Protein AF-R4FQY6-F1 (afdb_monomer)

Organism: Rhodnius prolix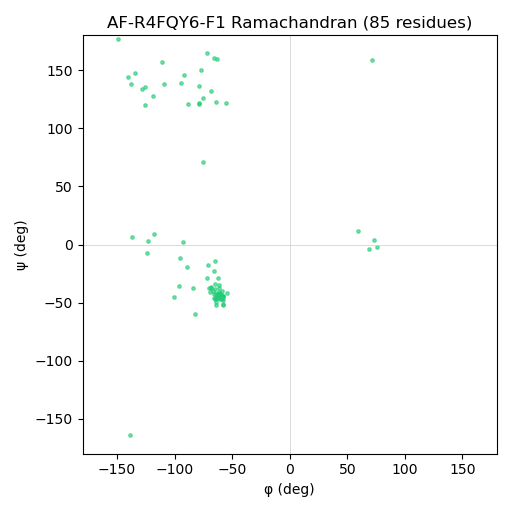us (NCBI:txid13249)

Nearest PDB structures (foldseek):
  9bh5-assembly1_Cp  TM=9.919E-01  e=3.032E-11  Caenorhabditis elegans
  9cai-assembly1_Cp  TM=9.900E-01  e=3.711E-11  Caenorhabditis elegans
  7qiw-assembly1_q  TM=9.969E-01  e=1.021E-10  Solanum lycopersicum
  7of1-assembly1_p  TM=9.916E-01  e=6.743E-10  Saccharomyces cerevisiae S288C
  6zu5-assembly1_LPP  TM=9.724E-01  e=7.142E-09  Paranosema locustae

Solvent-accessible surface area (backbone atoms only — not comparable to full-atom values): 5032 Å² total; per-residue (Å²): 127,86,70,79,50,71,67,57,48,54,56,48,50,54,46,55,51,47,38,70,42,67,37,71,27,92,87,75,73,43,73,38,25,34,63,77,52,82,25,35,32,35,23,75,79,80,68,51,70,46,84,38,33,70,40,38,74,74,45,69,68,60,52,54,50,54,55,52,54,52,52,53,51,54,53,51,54,53,52,52,52,49,57,67,79,77,108

InterPro domains:
  IPR002674 Large ribosomal subunit protein eL43 [PF01780] (1-74)
  IPR011331 Large ribosomal subunit protein eL37/eL43 [G3DSA:2.20.25.30] (1-85)
  IPR011332 Zinc-binding ribosomal protein [SSF57829] (1-67)
  IPR050522 Eukaryotic ribosomal protein eL43 [PTHR48129] (1-81)

pLDDT: mean 94.36, std 5.79, range [55.78, 97.62]

Structure (mmCIF, N/CA/C/O backbone):
data_AF-R4FQY6-F1
#
_entry.id   AF-R4FQY6-F1
#
loop_
_atom_site.group_PDB
_atom_site.id
_atom_site.type_symbol
_atom_site.label_atom_id
_atom_site.label_alt_id
_atom_site.label_comp_id
_atom_site.label_asym_id
_atom_site.label_entity_id
_atom_site.label_seq_id
_atom_site.pdbx_PDB_ins_code
_atom_site.Cartn_x
_atom_site.Cartn_y
_atom_site.Cartn_z
_atom_site.occupancy
_atom_site.B_iso_or_equiv
_atom_site.auth_seq_id
_atom_site.auth_comp_id
_atom_site.auth_asym_id
_atom_site.auth_atom_id
_atom_site.pdbx_PDB_model_num
ATOM 1 N N . GLY A 1 1 ? 14.466 -2.972 -22.917 1.00 85.62 1 GLY A N 1
ATOM 2 C CA . GLY A 1 1 ? 15.074 -2.702 -24.239 1.00 85.62 1 GLY A CA 1
ATOM 3 C C . GLY A 1 1 ? 14.822 -1.266 -24.675 1.00 85.62 1 GLY A C 1
ATOM 4 O O . GLY A 1 1 ? 14.254 -0.499 -23.905 1.00 85.62 1 GLY A O 1
ATOM 5 N N . THR A 1 2 ? 15.233 -0.892 -25.887 1.00 92.31 2 THR A N 1
ATOM 6 C CA . THR A 1 2 ? 15.216 0.496 -26.410 1.00 92.31 2 THR A CA 1
ATOM 7 C C . THR A 1 2 ? 13.824 1.058 -26.729 1.00 92.31 2 THR A C 1
ATOM 9 O O . THR A 1 2 ? 13.658 2.277 -26.794 1.00 92.31 2 THR A O 1
ATOM 12 N N . ARG A 1 3 ? 12.812 0.195 -26.869 1.00 94.50 3 ARG A N 1
ATOM 13 C CA . ARG A 1 3 ? 11.425 0.564 -27.202 1.00 94.50 3 ARG A CA 1
ATOM 14 C C . ARG A 1 3 ? 10.754 1.445 -26.129 1.00 94.50 3 ARG A C 1
ATOM 16 O O . ARG A 1 3 ? 11.180 1.465 -24.971 1.00 94.50 3 ARG A O 1
ATOM 23 N N . TYR A 1 4 ? 9.690 2.149 -26.530 1.00 93.81 4 TYR A N 1
ATOM 24 C CA . TYR A 1 4 ? 8.761 2.924 -25.681 1.00 93.81 4 TYR A CA 1
ATOM 25 C C . TYR A 1 4 ? 9.277 4.253 -25.087 1.00 93.81 4 TYR A C 1
ATOM 27 O O . TYR A 1 4 ? 8.552 4.908 -24.349 1.00 93.81 4 TYR A O 1
ATOM 35 N N . GLY A 1 5 ? 10.493 4.700 -25.421 1.00 96.56 5 GLY A N 1
ATOM 36 C CA . GLY A 1 5 ? 11.015 6.008 -24.988 1.00 96.56 5 GLY A CA 1
ATOM 37 C C . GLY A 1 5 ? 11.381 6.106 -23.495 1.00 96.56 5 GLY A C 1
ATOM 38 O O . GLY A 1 5 ? 10.945 5.325 -22.652 1.00 96.56 5 GLY A O 1
ATOM 39 N N . ALA A 1 6 ? 12.242 7.063 -23.138 1.00 95.50 6 ALA A N 1
ATOM 40 C CA . ALA A 1 6 ? 12.793 7.143 -21.780 1.00 95.50 6 ALA A CA 1
ATOM 41 C C . ALA A 1 6 ? 11.762 7.566 -20.717 1.00 95.50 6 ALA A C 1
ATOM 43 O O . ALA A 1 6 ? 11.801 7.047 -19.602 1.00 95.50 6 ALA A O 1
ATOM 44 N N . SER A 1 7 ? 10.843 8.479 -21.050 1.00 96.12 7 SER A N 1
ATOM 45 C CA . SER A 1 7 ? 9.848 9.007 -20.103 1.00 96.12 7 SER A CA 1
ATOM 46 C C . SER A 1 7 ? 8.886 7.919 -19.610 1.00 96.12 7 SER A C 1
ATOM 48 O O . SER A 1 7 ? 8.794 7.669 -18.406 1.00 96.12 7 SER A O 1
ATOM 50 N N . LEU A 1 8 ? 8.266 7.177 -20.538 1.00 96.56 8 LEU A N 1
ATOM 51 C CA . LEU A 1 8 ? 7.359 6.075 -20.202 1.00 96.56 8 LEU A CA 1
ATOM 52 C C . LEU A 1 8 ? 8.078 4.987 -19.397 1.00 96.56 8 LEU A C 1
ATOM 54 O O . LEU A 1 8 ? 7.568 4.533 -18.375 1.00 96.56 8 LEU A O 1
ATOM 58 N N . ARG A 1 9 ? 9.314 4.632 -19.781 1.00 96.38 9 ARG A N 1
ATOM 59 C CA . ARG A 1 9 ? 10.117 3.658 -19.025 1.00 96.38 9 ARG A CA 1
ATOM 60 C C . ARG A 1 9 ? 10.420 4.113 -17.597 1.00 96.38 9 ARG A C 1
ATOM 62 O O . ARG A 1 9 ? 10.404 3.281 -16.696 1.00 96.38 9 ARG A O 1
ATOM 69 N N . LYS A 1 10 ? 10.681 5.404 -17.359 1.00 96.56 10 LYS A N 1
ATOM 70 C CA . LYS A 1 10 ? 10.901 5.936 -16.000 1.00 96.56 10 LYS A CA 1
ATOM 71 C C . LYS A 1 10 ? 9.641 5.807 -15.136 1.00 96.56 10 LYS A C 1
ATOM 73 O O . LYS A 1 10 ? 9.749 5.397 -13.981 1.00 96.56 10 LYS A O 1
ATOM 78 N N . MET A 1 11 ? 8.463 6.102 -15.692 1.00 96.69 11 MET A N 1
ATOM 79 C CA . MET A 1 11 ? 7.183 5.951 -14.987 1.00 96.69 11 MET A CA 1
ATOM 80 C C . MET A 1 11 ? 6.897 4.481 -14.648 1.00 96.69 11 MET A C 1
ATOM 82 O O . MET A 1 11 ? 6.619 4.159 -13.493 1.00 96.69 11 MET A O 1
ATOM 86 N N . VAL A 1 12 ? 7.022 3.585 -15.632 1.00 96.44 12 VAL A N 1
ATOM 87 C CA . VAL A 1 12 ? 6.798 2.142 -15.450 1.00 96.44 12 VAL A CA 1
ATOM 88 C C . VAL A 1 12 ? 7.774 1.566 -14.432 1.00 96.44 12 VAL A C 1
ATOM 90 O O . VAL A 1 12 ? 7.340 0.910 -13.492 1.00 96.44 12 VAL A O 1
ATOM 93 N N . LYS A 1 13 ? 9.066 1.907 -14.524 1.00 96.81 13 LYS A N 1
ATOM 94 C CA . LYS A 1 13 ? 10.082 1.466 -13.560 1.00 96.81 13 LYS A CA 1
ATOM 95 C C . LYS A 1 13 ? 9.700 1.821 -12.121 1.00 96.81 13 LYS A C 1
ATOM 97 O O . LYS A 1 13 ? 9.864 0.994 -11.229 1.00 96.81 13 LYS A O 1
ATOM 102 N N . LYS A 1 14 ? 9.171 3.027 -11.878 1.00 96.00 14 LYS A N 1
ATOM 103 C CA . LYS A 1 14 ? 8.711 3.431 -10.538 1.00 96.00 14 LYS A CA 1
ATOM 104 C C . LYS A 1 14 ? 7.593 2.513 -10.030 1.00 96.00 14 LYS A C 1
ATOM 106 O O . LYS A 1 14 ? 7.678 2.051 -8.897 1.00 96.00 14 LYS A O 1
ATOM 111 N N . MET A 1 15 ? 6.592 2.223 -10.863 1.00 96.44 15 MET A N 1
ATOM 112 C CA . MET A 1 15 ? 5.476 1.334 -10.505 1.00 96.44 15 MET A CA 1
ATOM 113 C C . MET A 1 15 ? 5.917 -0.129 -10.342 1.00 96.44 15 MET A C 1
ATOM 115 O O . MET A 1 15 ? 5.451 -0.818 -9.436 1.00 96.44 15 MET A O 1
ATOM 119 N N . GLU A 1 16 ? 6.846 -0.598 -11.178 1.00 96.44 16 GLU A N 1
ATOM 120 C CA . GLU A 1 16 ? 7.394 -1.955 -11.130 1.00 96.44 16 GLU A CA 1
ATOM 121 C C . GLU A 1 16 ? 8.224 -2.210 -9.873 1.00 96.44 16 GLU A C 1
ATOM 123 O O . GLU A 1 16 ? 8.126 -3.280 -9.271 1.00 96.44 16 GLU A O 1
ATOM 128 N N . ILE A 1 17 ? 9.019 -1.225 -9.451 1.00 96.75 17 ILE A N 1
ATOM 129 C CA . ILE A 1 17 ? 9.787 -1.312 -8.208 1.00 96.75 17 ILE A CA 1
ATOM 130 C C . ILE A 1 17 ? 8.835 -1.380 -7.014 1.00 96.75 17 ILE A C 1
ATOM 132 O O . ILE A 1 17 ? 9.002 -2.243 -6.154 1.00 96.75 17 ILE A O 1
ATOM 136 N N . THR A 1 18 ? 7.818 -0.513 -6.956 1.00 96.50 18 THR A N 1
ATOM 137 C CA . THR A 1 18 ? 6.902 -0.498 -5.807 1.00 96.50 18 THR A CA 1
ATOM 138 C C . THR A 1 18 ? 6.025 -1.742 -5.741 1.00 96.50 18 THR A C 1
ATOM 140 O O . THR A 1 18 ? 5.789 -2.253 -4.655 1.00 96.50 18 THR A O 1
ATOM 143 N N . GLN A 1 19 ? 5.570 -2.290 -6.871 1.00 96.62 19 GLN A N 1
ATOM 144 C CA . GLN A 1 19 ? 4.715 -3.481 -6.826 1.00 96.62 19 GLN A CA 1
ATOM 145 C C . GLN A 1 19 ? 5.467 -4.759 -6.424 1.00 96.62 19 GLN A C 1
ATOM 147 O O . GLN A 1 19 ? 4.854 -5.687 -5.896 1.00 96.62 19 GLN A O 1
ATOM 152 N N . HIS A 1 20 ? 6.771 -4.835 -6.721 1.00 96.12 20 HIS A N 1
ATOM 153 C CA . HIS A 1 20 ? 7.599 -6.018 -6.471 1.00 96.12 20 HIS A CA 1
ATOM 154 C C . HIS A 1 20 ? 8.369 -5.955 -5.149 1.00 96.12 20 HIS A C 1
ATOM 156 O O . HIS A 1 20 ? 8.916 -6.977 -4.719 1.00 96.12 20 HIS A O 1
ATOM 162 N N . SER A 1 21 ? 8.413 -4.790 -4.502 1.00 95.62 21 SER A N 1
ATOM 163 C CA . SER A 1 21 ? 9.015 -4.636 -3.183 1.00 95.62 21 SER A CA 1
ATOM 164 C C . SER A 1 21 ? 8.235 -5.416 -2.116 1.00 95.62 21 SER A C 1
ATOM 166 O O . SER A 1 21 ? 7.078 -5.814 -2.290 1.00 95.62 21 SER A O 1
ATOM 168 N N . LYS A 1 22 ? 8.905 -5.681 -0.993 1.00 95.69 22 LYS A N 1
ATOM 169 C CA . LYS A 1 22 ? 8.268 -6.225 0.208 1.00 95.69 22 LYS A CA 1
ATOM 170 C C . LYS A 1 22 ? 7.900 -5.064 1.122 1.00 95.69 22 LYS A C 1
ATOM 172 O O . LYS A 1 22 ? 8.703 -4.154 1.295 1.00 95.69 22 LYS A O 1
ATOM 177 N N . TYR A 1 23 ? 6.717 -5.137 1.720 1.00 96.38 23 TYR A N 1
ATOM 178 C CA . TYR A 1 23 ? 6.253 -4.160 2.704 1.00 96.38 23 TYR A CA 1
ATOM 179 C C . TYR A 1 23 ? 6.165 -4.766 4.106 1.00 96.38 23 TYR A C 1
ATOM 181 O O . TYR A 1 23 ? 5.986 -5.984 4.270 1.00 96.38 23 TYR A O 1
ATOM 189 N N . THR A 1 24 ? 6.226 -3.884 5.103 1.00 96.62 24 THR A N 1
ATOM 190 C CA . THR A 1 24 ? 5.976 -4.191 6.511 1.00 96.62 24 THR A CA 1
ATOM 191 C C . THR A 1 24 ? 4.523 -4.629 6.697 1.00 96.62 24 THR A C 1
ATOM 193 O O . THR A 1 24 ? 3.567 -3.930 6.352 1.00 96.62 24 THR A O 1
ATOM 196 N N . CYS A 1 25 ? 4.324 -5.826 7.243 1.00 96.19 25 CYS A N 1
ATOM 197 C CA . CYS A 1 25 ? 2.993 -6.316 7.574 1.00 96.19 25 CYS A CA 1
ATOM 198 C C . CYS A 1 25 ? 2.506 -5.682 8.883 1.00 96.19 25 CYS A C 1
ATOM 200 O O . CYS A 1 25 ? 3.090 -5.922 9.936 1.00 96.19 25 CYS A O 1
ATOM 202 N N . THR A 1 26 ? 1.379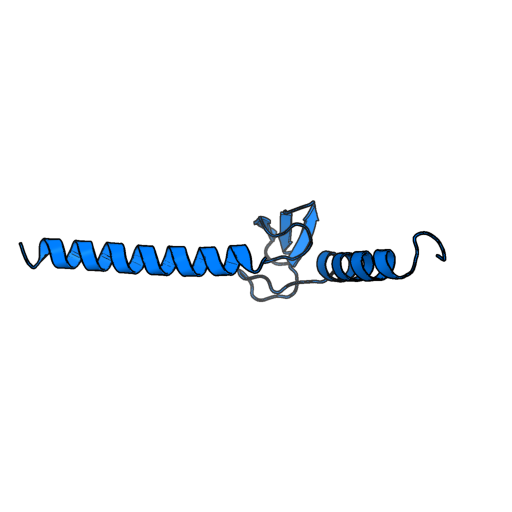 -4.971 8.849 1.00 93.81 26 THR A N 1
ATOM 203 C CA . THR A 1 26 ? 0.775 -4.329 10.035 1.00 93.81 26 THR A CA 1
ATOM 204 C C . THR A 1 26 ? 0.287 -5.314 11.100 1.00 93.81 26 THR A C 1
ATOM 206 O O . THR A 1 26 ? 0.013 -4.907 12.219 1.00 93.81 26 THR A O 1
ATOM 209 N N . PHE A 1 27 ? 0.166 -6.603 10.771 1.00 95.12 27 PHE A N 1
ATOM 210 C CA . PHE A 1 27 ? -0.341 -7.625 11.692 1.00 95.12 27 PHE A CA 1
ATOM 211 C C . PHE A 1 27 ? 0.765 -8.379 12.420 1.00 95.12 27 PHE A C 1
ATOM 213 O O . PHE A 1 27 ? 0.580 -8.777 13.560 1.00 95.12 27 PHE A O 1
ATOM 220 N N . CYS A 1 28 ? 1.895 -8.633 11.754 1.00 95.94 28 CYS A N 1
ATOM 221 C CA . CYS A 1 28 ? 2.981 -9.434 12.326 1.00 95.94 28 CYS A CA 1
ATOM 222 C C . CYS A 1 28 ? 4.329 -8.707 12.371 1.00 95.94 28 CYS A C 1
ATOM 224 O O . CYS A 1 28 ? 5.330 -9.341 12.687 1.00 95.94 28 CYS A O 1
ATOM 226 N N . GLY A 1 29 ? 4.386 -7.435 11.962 1.00 95.44 29 GLY A N 1
ATOM 227 C CA . GLY A 1 29 ? 5.580 -6.582 11.993 1.00 95.44 29 GLY A CA 1
ATOM 228 C C . GLY A 1 29 ? 6.702 -6.953 11.015 1.00 95.44 29 GLY A C 1
ATOM 229 O O . GLY A 1 29 ? 7.698 -6.250 10.938 1.00 95.44 29 GLY A O 1
ATOM 230 N N . LYS A 1 30 ? 6.570 -8.051 10.260 1.00 96.19 30 LYS A N 1
ATOM 231 C CA . LYS A 1 30 ? 7.623 -8.576 9.369 1.00 96.19 30 LYS A CA 1
ATOM 232 C C . LYS A 1 30 ? 7.493 -8.030 7.944 1.00 96.19 30 LYS A C 1
ATOM 234 O O . LYS A 1 30 ? 6.377 -7.946 7.423 1.00 96.19 30 LYS A O 1
ATOM 239 N N . ASP A 1 31 ? 8.630 -7.824 7.278 1.00 96.00 31 ASP A N 1
ATOM 240 C CA . ASP A 1 31 ? 8.733 -7.466 5.852 1.00 96.00 31 ASP A CA 1
ATOM 241 C C . ASP A 1 31 ? 8.466 -8.658 4.935 1.00 96.00 31 ASP A C 1
ATOM 243 O O . ASP A 1 31 ? 9.350 -9.256 4.314 1.00 96.00 31 ASP A O 1
ATOM 247 N N . ALA A 1 32 ? 7.204 -9.062 4.896 1.00 96.31 32 ALA A N 1
ATOM 248 C CA . ALA A 1 32 ? 6.759 -10.232 4.154 1.00 96.31 32 ALA A CA 1
ATOM 249 C C . ALA A 1 32 ? 5.462 -10.001 3.376 1.00 96.31 32 ALA A C 1
ATOM 251 O O . ALA A 1 32 ? 4.923 -10.963 2.820 1.00 96.31 32 ALA A O 1
ATOM 252 N N . MET A 1 33 ? 4.963 -8.763 3.341 1.00 97.25 33 MET A N 1
ATOM 253 C CA . MET A 1 33 ? 3.779 -8.396 2.577 1.00 97.25 33 MET A CA 1
ATOM 254 C C . MET A 1 33 ? 4.157 -8.232 1.105 1.00 97.25 33 MET A C 1
ATOM 256 O O . MET A 1 33 ? 5.040 -7.437 0.777 1.00 97.25 33 MET A O 1
ATOM 260 N N . LYS A 1 34 ? 3.518 -9.007 0.224 1.00 97.06 34 LYS A N 1
ATOM 261 C CA . LYS A 1 34 ? 3.777 -9.001 -1.221 1.00 97.06 34 LYS A CA 1
ATOM 262 C C . LYS A 1 34 ? 2.461 -8.979 -1.995 1.00 97.06 34 LYS A C 1
ATOM 264 O O . LYS A 1 34 ? 1.466 -9.547 -1.547 1.00 97.06 34 LYS A O 1
ATOM 269 N N . ARG A 1 35 ? 2.454 -8.329 -3.155 1.00 97.50 35 ARG A N 1
ATOM 270 C CA . ARG A 1 35 ? 1.298 -8.272 -4.053 1.00 97.50 35 ARG A CA 1
ATOM 271 C C . ARG A 1 35 ? 1.022 -9.645 -4.668 1.00 97.50 35 ARG A C 1
ATOM 273 O O . ARG A 1 35 ? 1.948 -10.278 -5.173 1.00 97.50 35 ARG A O 1
ATOM 280 N N . THR A 1 36 ? -0.234 -10.086 -4.640 1.00 96.56 36 THR A N 1
ATOM 281 C CA . THR A 1 36 ? -0.685 -11.314 -5.323 1.00 96.56 36 THR A CA 1
ATOM 282 C C . THR A 1 36 ? -1.380 -10.989 -6.637 1.00 96.56 36 THR A C 1
ATOM 284 O O . THR A 1 36 ? -1.079 -11.585 -7.662 1.00 96.56 36 THR A O 1
ATOM 287 N N . CYS A 1 37 ? -2.264 -9.997 -6.620 1.00 96.06 37 CYS A N 1
ATOM 288 C CA . CYS A 1 37 ? -2.936 -9.452 -7.794 1.00 96.06 37 CYS A CA 1
ATOM 289 C C . CYS A 1 37 ? -3.220 -7.960 -7.570 1.00 96.06 37 CYS A C 1
ATOM 291 O O . CYS A 1 37 ? -2.865 -7.396 -6.532 1.00 96.06 37 CYS A O 1
ATOM 293 N N . VAL A 1 38 ? -3.784 -7.278 -8.569 1.00 96.75 38 VAL A N 1
ATOM 294 C CA . VAL A 1 38 ? -4.074 -5.839 -8.481 1.00 96.75 38 VAL A CA 1
ATOM 295 C C . VAL A 1 38 ? -4.946 -5.568 -7.250 1.00 96.75 38 VAL A C 1
ATOM 297 O O . VAL A 1 38 ? -6.023 -6.134 -7.115 1.00 96.75 38 VAL A O 1
ATOM 300 N N . GLY A 1 39 ? -4.464 -4.716 -6.342 1.00 96.19 39 GLY A N 1
ATOM 301 C CA . GLY A 1 39 ? -5.203 -4.334 -5.137 1.00 96.19 39 GLY A CA 1
ATOM 302 C C . GLY A 1 39 ? -5.233 -5.384 -4.022 1.00 96.19 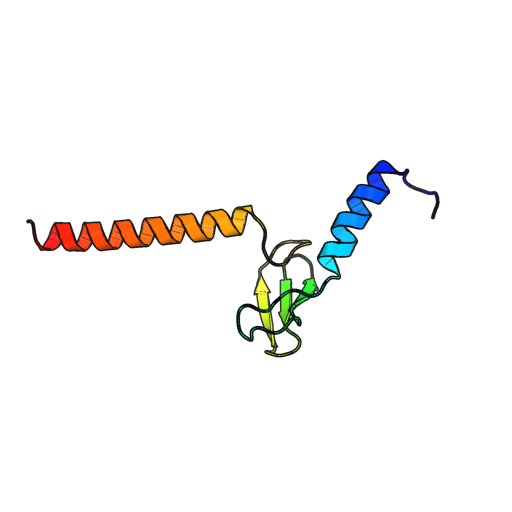39 GLY A C 1
ATOM 303 O O . GLY A 1 39 ? -5.751 -5.087 -2.952 1.00 96.19 39 GLY A O 1
ATOM 304 N N . ILE A 1 40 ? -4.647 -6.572 -4.205 1.00 97.19 40 ILE A N 1
ATOM 305 C CA . ILE A 1 40 ? -4.628 -7.631 -3.187 1.00 97.19 40 ILE A CA 1
ATOM 306 C C . ILE A 1 40 ? -3.188 -7.947 -2.789 1.00 97.19 40 ILE A C 1
ATOM 308 O O . ILE A 1 40 ? -2.315 -8.224 -3.618 1.00 97.19 40 ILE A O 1
ATOM 312 N N . TRP A 1 41 ? -2.952 -7.921 -1.481 1.00 97.62 41 TRP A N 1
ATOM 313 C CA . TRP A 1 41 ? -1.646 -8.111 -0.869 1.00 97.62 41 TRP A CA 1
ATOM 314 C C . TRP A 1 41 ? -1.716 -9.229 0.162 1.00 97.62 41 TRP A C 1
ATOM 316 O O . TRP A 1 41 ? -2.643 -9.276 0.965 1.00 97.62 41 TRP A O 1
ATOM 326 N N . SER A 1 42 ? -0.732 -10.124 0.159 1.00 97.50 42 SER A N 1
ATOM 327 C CA . SER A 1 42 ? -0.684 -11.280 1.050 1.00 97.50 42 SER A CA 1
ATOM 328 C C . SER A 1 42 ? 0.648 -11.350 1.785 1.00 97.50 42 SER A C 1
ATOM 330 O O . SER A 1 42 ? 1.722 -11.197 1.194 1.00 97.50 42 SER A O 1
ATOM 332 N N . CYS A 1 43 ? 0.586 -11.588 3.094 1.00 97.31 43 CYS A N 1
ATOM 333 C CA . CYS A 1 43 ? 1.775 -11.759 3.912 1.00 97.31 43 CYS A CA 1
ATOM 334 C C . CYS A 1 43 ? 2.204 -13.225 3.928 1.00 97.31 43 CYS A C 1
ATOM 336 O O . CYS A 1 43 ? 1.491 -14.094 4.432 1.00 97.31 43 CYS A O 1
ATOM 338 N N . LYS A 1 44 ? 3.432 -13.513 3.480 1.00 96.00 44 LYS A N 1
ATOM 339 C CA . LYS A 1 44 ? 3.950 -14.894 3.472 1.00 96.00 44 LYS A CA 1
ATOM 340 C C . LYS A 1 44 ? 4.061 -15.499 4.879 1.00 96.00 44 LYS A C 1
ATOM 342 O O . LYS A 1 44 ? 3.963 -16.720 5.010 1.00 96.00 44 LYS A O 1
ATOM 347 N N . ARG A 1 45 ? 4.280 -14.660 5.903 1.00 95.88 45 ARG A N 1
ATOM 348 C CA . ARG A 1 45 ? 4.515 -15.066 7.300 1.00 95.88 45 ARG A CA 1
ATOM 349 C C . ARG A 1 45 ? 3.220 -15.344 8.060 1.00 95.88 45 ARG A C 1
ATOM 351 O O . ARG A 1 45 ? 3.047 -16.461 8.518 1.00 95.88 45 ARG A O 1
ATOM 358 N N . CYS A 1 46 ? 2.330 -14.358 8.181 1.00 96.38 46 CYS A N 1
ATOM 359 C CA . CYS A 1 46 ? 1.080 -14.50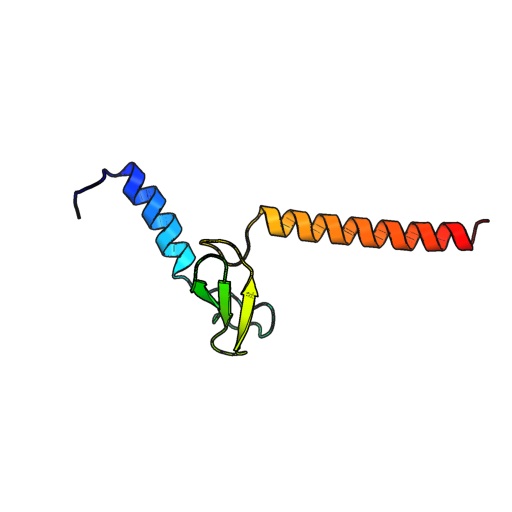6 8.939 1.00 96.38 46 CYS A CA 1
ATOM 360 C C . CYS A 1 46 ? -0.121 -14.943 8.090 1.00 96.38 46 CYS A C 1
ATOM 362 O O . CYS A 1 46 ? -1.224 -15.027 8.615 1.00 96.38 46 CYS A O 1
ATOM 364 N N . LYS A 1 47 ? 0.078 -15.181 6.784 1.00 95.81 47 LYS A N 1
ATOM 365 C CA . LYS A 1 47 ? -0.941 -15.652 5.826 1.00 95.81 47 LYS A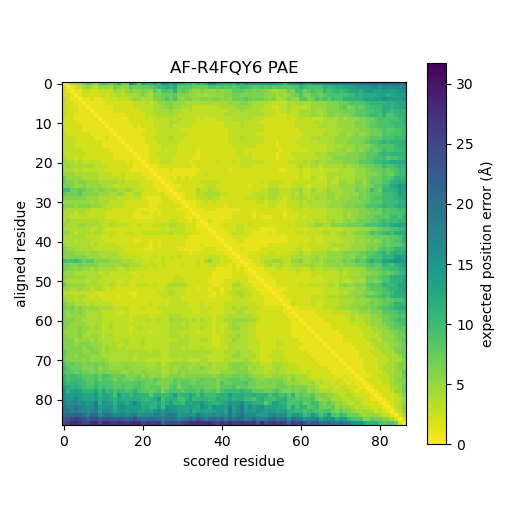 CA 1
ATOM 366 C C . LYS A 1 47 ? -2.161 -14.747 5.669 1.00 95.81 47 LYS A C 1
ATOM 368 O O . LYS A 1 47 ? -3.133 -15.136 5.035 1.00 95.81 47 LYS A O 1
ATOM 373 N N . ARG A 1 48 ? -2.106 -13.525 6.197 1.00 96.00 48 ARG A N 1
ATOM 374 C CA . ARG A 1 48 ? -3.198 -12.570 6.061 1.00 96.00 48 ARG A CA 1
ATOM 375 C C . ARG A 1 48 ? -3.173 -11.911 4.690 1.00 96.00 48 ARG A C 1
ATOM 377 O O . ARG A 1 48 ? -2.117 -11.472 4.229 1.00 96.00 48 ARG A O 1
ATOM 384 N N . THR A 1 49 ? -4.354 -11.806 4.097 1.00 96.75 49 THR A N 1
ATOM 385 C CA . THR A 1 49 ? -4.598 -11.111 2.836 1.00 96.75 49 THR A CA 1
ATOM 386 C C . THR A 1 49 ? -5.373 -9.828 3.103 1.00 96.75 49 THR A C 1
ATOM 388 O O . THR A 1 49 ? -6.270 -9.807 3.944 1.00 96.75 49 THR A O 1
ATOM 391 N N . VAL A 1 50 ? -4.990 -8.742 2.436 1.00 95.88 50 VAL A N 1
ATOM 392 C CA . VAL A 1 50 ? -5.536 -7.400 2.653 1.00 95.88 50 VAL A CA 1
ATOM 393 C C . VAL A 1 50 ? -5.713 -6.683 1.322 1.00 95.88 50 VAL A C 1
ATOM 395 O O . VAL A 1 50 ? -4.882 -6.819 0.420 1.00 95.88 50 VAL A O 1
ATOM 398 N N . ALA A 1 51 ? -6.782 -5.893 1.228 1.00 96.38 51 ALA A N 1
ATOM 399 C CA . ALA A 1 51 ? -6.990 -4.955 0.136 1.00 96.38 51 ALA A CA 1
ATOM 400 C C . ALA A 1 51 ? -6.077 -3.727 0.305 1.00 96.38 51 ALA A C 1
ATOM 402 O O . ALA A 1 51 ? -6.068 -3.078 1.352 1.00 96.38 51 ALA A O 1
ATOM 403 N N . GLY A 1 52 ? -5.304 -3.412 -0.729 1.00 95.19 52 GLY A N 1
ATOM 404 C CA . GLY A 1 52 ? -4.359 -2.301 -0.762 1.00 95.19 52 GLY A CA 1
ATOM 405 C C . GLY A 1 52 ? -4.394 -1.568 -2.099 1.00 95.19 52 GLY A C 1
ATOM 406 O O . GLY A 1 52 ? -5.320 -1.720 -2.893 1.00 95.19 52 GLY A O 1
ATOM 407 N N . GLY A 1 53 ? -3.369 -0.765 -2.373 1.00 96.25 53 GLY A N 1
ATOM 408 C CA . GLY A 1 53 ? -3.247 -0.085 -3.662 1.00 96.25 53 GLY A CA 1
ATOM 409 C C . GLY A 1 53 ? -2.884 -1.038 -4.804 1.00 96.25 53 GLY A C 1
ATOM 410 O O . GLY A 1 53 ? -2.403 -2.153 -4.594 1.00 96.25 53 GLY A O 1
ATOM 411 N N . ALA A 1 54 ? -3.059 -0.567 -6.041 1.00 96.69 54 ALA A N 1
ATOM 412 C CA . ALA A 1 54 ? -2.722 -1.335 -7.240 1.00 96.69 54 ALA A CA 1
ATOM 413 C C . ALA A 1 54 ? -1.225 -1.692 -7.319 1.00 96.69 54 ALA A C 1
ATOM 415 O O . ALA A 1 54 ? -0.898 -2.823 -7.678 1.00 96.69 54 ALA A O 1
ATOM 416 N N . TRP A 1 55 ? -0.346 -0.748 -6.953 1.00 96.25 55 TRP A N 1
ATOM 417 C CA . TRP A 1 55 ? 1.121 -0.867 -7.047 1.00 96.25 55 TRP A CA 1
ATOM 418 C C . TRP A 1 55 ? 1.858 -0.637 -5.721 1.0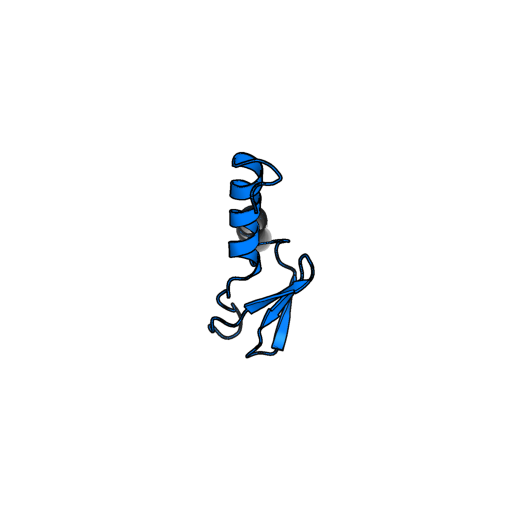0 96.25 55 TRP A C 1
ATOM 420 O O . TRP A 1 55 ? 3.069 -0.814 -5.665 1.00 96.25 55 TRP A O 1
ATOM 430 N N . VAL A 1 56 ? 1.153 -0.208 -4.670 1.00 95.94 56 VAL A N 1
ATOM 431 C CA . VAL A 1 56 ? 1.717 0.130 -3.352 1.00 95.94 56 VAL A CA 1
ATOM 432 C C . VAL A 1 56 ? 0.791 -0.437 -2.277 1.00 95.94 56 VAL A C 1
ATOM 434 O O . VAL A 1 56 ? -0.425 -0.311 -2.411 1.00 95.94 56 VAL A O 1
ATOM 437 N N . TYR A 1 57 ? 1.336 -1.024 -1.207 1.00 94.25 57 TYR A N 1
ATOM 438 C CA . TYR A 1 57 ? 0.536 -1.649 -0.142 1.00 94.25 57 TYR A CA 1
ATOM 439 C C . TYR A 1 57 ? -0.462 -0.677 0.516 1.00 94.25 57 TYR A C 1
ATOM 441 O O . TYR A 1 57 ? -1.639 -1.002 0.651 1.00 94.25 57 TYR A O 1
ATOM 449 N N . SER A 1 58 ? -0.032 0.548 0.842 1.00 93.88 58 SER A N 1
ATOM 450 C CA . SER A 1 58 ? -0.905 1.608 1.362 1.00 93.88 58 SER A CA 1
ATOM 451 C C . SER A 1 58 ? -0.783 2.874 0.520 1.00 93.88 58 SER A C 1
ATOM 453 O O . SER A 1 58 ? 0.285 3.475 0.443 1.00 93.88 58 SER A O 1
ATOM 455 N N . THR A 1 59 ? -1.892 3.314 -0.072 1.00 95.88 59 THR A N 1
ATOM 456 C CA . THR A 1 59 ? -1.970 4.597 -0.787 1.00 95.88 59 THR A CA 1
ATOM 457 C C . THR A 1 59 ? -2.075 5.771 0.187 1.00 95.88 59 THR A C 1
ATOM 459 O O . THR A 1 59 ? -2.699 5.636 1.243 1.00 95.88 59 THR A O 1
ATOM 462 N N . THR A 1 60 ? -1.559 6.936 -0.202 1.00 95.06 60 THR A N 1
ATOM 463 C CA . THR A 1 60 ? -1.653 8.187 0.570 1.00 95.06 60 THR A CA 1
ATOM 464 C C . THR A 1 60 ? -3.101 8.605 0.822 1.00 95.06 60 THR A C 1
ATOM 466 O O . THR A 1 60 ? -3.464 8.858 1.964 1.00 95.06 60 THR A O 1
ATOM 469 N N . ALA A 1 61 ? -3.957 8.563 -0.204 1.00 95.75 61 ALA A N 1
ATOM 470 C CA . ALA A 1 61 ? -5.377 8.893 -0.072 1.00 95.75 61 ALA A CA 1
ATOM 471 C C . ALA A 1 61 ? -6.086 8.009 0.970 1.00 95.75 61 ALA A C 1
ATOM 473 O O . ALA A 1 61 ? -6.742 8.518 1.875 1.00 95.75 61 ALA A O 1
ATOM 474 N N . ALA A 1 62 ? -5.889 6.685 0.910 1.00 94.75 62 ALA A N 1
ATOM 475 C CA . ALA A 1 62 ? -6.456 5.781 1.912 1.00 94.75 62 ALA A CA 1
ATOM 476 C C . ALA A 1 62 ? -5.925 6.060 3.329 1.00 94.75 62 ALA A C 1
ATOM 478 O O . ALA A 1 62 ? -6.674 5.919 4.292 1.00 94.75 62 ALA A O 1
ATOM 479 N N . ALA A 1 63 ? -4.658 6.463 3.478 1.00 93.94 63 ALA A N 1
ATOM 480 C CA . ALA A 1 63 ? -4.117 6.858 4.778 1.00 93.94 63 ALA A CA 1
ATOM 481 C C . ALA A 1 63 ? -4.825 8.108 5.326 1.00 93.94 63 ALA A C 1
ATOM 483 O O . ALA A 1 63 ? -5.264 8.090 6.475 1.00 93.94 63 ALA A O 1
ATOM 484 N N . SER A 1 64 ? -5.026 9.134 4.496 1.00 96.56 64 SER A N 1
ATOM 485 C CA . SER A 1 64 ? -5.760 10.348 4.872 1.00 96.56 64 SER A CA 1
ATOM 486 C C . SER A 1 64 ? -7.210 10.052 5.262 1.00 96.56 64 SER A C 1
ATOM 488 O O . SER A 1 64 ? -7.682 10.542 6.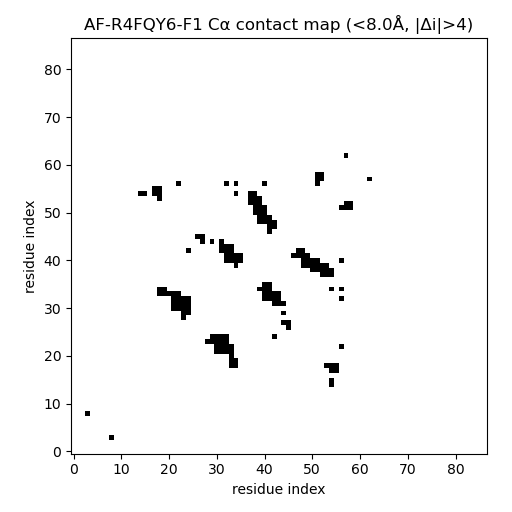287 1.00 96.56 64 SER A O 1
ATOM 490 N N . VAL A 1 65 ? -7.902 9.198 4.499 1.00 97.12 65 VAL A N 1
ATOM 491 C CA . VAL A 1 65 ? -9.284 8.791 4.803 1.00 97.12 65 VAL A CA 1
ATOM 492 C C . VAL A 1 65 ? -9.360 8.045 6.134 1.00 97.12 65 VAL A C 1
ATOM 494 O O . VAL A 1 65 ? -10.229 8.349 6.946 1.00 97.12 65 VAL A O 1
ATOM 497 N N . ARG A 1 66 ? -8.433 7.115 6.412 1.00 94.50 66 ARG A N 1
ATOM 498 C CA . ARG A 1 66 ? -8.396 6.403 7.703 1.00 94.50 66 ARG A CA 1
ATOM 499 C C . ARG A 1 66 ? -8.261 7.368 8.881 1.00 94.50 66 ARG A C 1
ATOM 501 O O . ARG A 1 66 ? -8.996 7.229 9.858 1.00 94.50 66 ARG A O 1
ATOM 508 N N . SER A 1 67 ? -7.374 8.356 8.776 1.00 95.69 67 SER A N 1
ATOM 509 C CA . SER A 1 67 ? -7.189 9.374 9.817 1.00 95.69 67 SER A CA 1
ATOM 510 C C . SER A 1 67 ? -8.424 10.265 9.983 1.00 95.69 67 SER A C 1
ATOM 512 O O . SER A 1 67 ? -8.856 10.514 11.107 1.00 95.69 67 SER A O 1
ATOM 514 N N . ALA A 1 68 ? -9.041 10.699 8.880 1.00 97.00 68 ALA A N 1
ATOM 515 C CA . ALA A 1 68 ? -10.246 11.524 8.917 1.00 97.00 68 ALA A CA 1
ATOM 516 C C . ALA A 1 68 ? -11.439 10.786 9.546 1.00 97.00 68 ALA A C 1
ATOM 518 O O . ALA A 1 68 ? -12.110 11.332 10.419 1.00 97.00 68 ALA A O 1
ATOM 519 N N . VAL A 1 69 ? -11.673 9.529 9.153 1.00 97.50 69 VAL A N 1
ATOM 520 C CA . VAL A 1 69 ? -12.753 8.697 9.706 1.00 97.50 69 VAL A CA 1
ATOM 521 C C . VAL A 1 69 ? -12.549 8.457 11.197 1.00 97.50 69 VA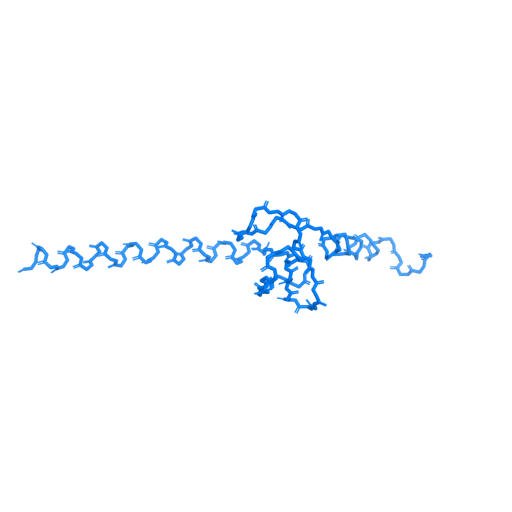L A C 1
ATOM 523 O O . VAL A 1 69 ? -13.511 8.542 11.957 1.00 97.50 69 VAL A O 1
ATOM 526 N N . ARG A 1 70 ? -11.311 8.194 11.634 1.00 96.94 70 ARG A N 1
ATOM 527 C CA . ARG A 1 70 ? -10.995 8.049 13.059 1.00 96.94 70 ARG A CA 1
ATOM 528 C C . ARG A 1 70 ? -11.378 9.306 13.846 1.00 96.94 70 ARG A C 1
ATOM 530 O O . ARG A 1 70 ? -12.144 9.199 14.798 1.00 96.94 70 ARG A O 1
ATOM 537 N N . ARG A 1 71 ? -10.931 10.481 13.395 1.00 97.25 71 ARG A N 1
ATOM 538 C CA . ARG A 1 71 ? -11.243 11.768 14.038 1.00 97.25 71 ARG A CA 1
ATOM 539 C C . ARG A 1 71 ? -12.752 12.021 14.125 1.00 97.25 71 ARG A C 1
ATOM 541 O O . ARG A 1 71 ? -13.250 12.442 15.160 1.00 97.25 71 ARG A O 1
ATOM 548 N N . LEU A 1 72 ? -13.493 11.756 13.048 1.00 96.56 72 LEU A N 1
ATOM 549 C CA . LEU A 1 72 ? -14.948 11.951 13.026 1.00 96.56 72 LEU A CA 1
ATOM 550 C C . LEU A 1 72 ? -15.684 11.011 13.990 1.00 96.56 72 LEU A C 1
ATOM 552 O O . LEU A 1 72 ? -16.688 11.409 14.577 1.00 96.56 72 LEU A O 1
ATOM 556 N N . ARG A 1 73 ? -15.189 9.780 14.174 1.00 96.31 73 ARG A N 1
ATOM 557 C CA . ARG A 1 73 ? -15.740 8.848 15.169 1.00 96.31 73 ARG A CA 1
ATOM 558 C C . ARG A 1 73 ? -15.524 9.361 16.588 1.00 96.31 73 ARG A C 1
ATOM 560 O O . ARG A 1 73 ? -16.476 9.370 17.353 1.00 96.31 73 ARG A O 1
ATOM 567 N N . GLU A 1 74 ? -14.322 9.834 16.907 1.00 95.12 74 GLU A N 1
ATOM 568 C CA . GLU A 1 74 ? -14.004 10.397 18.228 1.00 95.12 74 GLU A CA 1
ATOM 569 C C . GLU A 1 74 ? -14.915 11.596 18.553 1.00 95.12 74 GLU A C 1
ATOM 571 O O . GLU A 1 74 ? -15.562 11.605 19.595 1.00 95.12 74 GLU A O 1
ATOM 576 N N . VAL A 1 75 ? -15.086 12.538 17.616 1.00 95.12 75 VAL A N 1
ATOM 577 C CA . VAL A 1 75 ? -16.004 13.686 17.782 1.00 95.12 75 VAL A CA 1
ATOM 578 C C . VAL A 1 75 ? -17.452 13.239 17.998 1.00 95.12 75 VAL A C 1
ATOM 580 O O . VAL A 1 75 ? -18.151 13.791 18.846 1.00 95.12 75 VAL A O 1
ATOM 583 N N . LYS A 1 76 ? -17.919 12.234 17.248 1.00 95.25 76 LYS A N 1
ATOM 584 C CA . LYS A 1 76 ? -19.283 11.711 17.395 1.00 95.25 76 LYS A CA 1
ATOM 585 C C . LYS A 1 76 ? -19.523 11.139 18.793 1.00 95.25 76 LYS A C 1
ATOM 587 O O . LYS A 1 76 ? -20.583 11.391 19.359 1.00 95.25 76 LYS A O 1
ATOM 592 N N . GLU A 1 77 ? -18.576 10.377 19.335 1.00 93.69 77 GLU A N 1
ATOM 593 C CA . GLU A 1 77 ? -18.723 9.791 20.671 1.00 93.69 77 GLU A CA 1
ATOM 594 C C . GLU A 1 77 ? -18.667 10.862 21.769 1.00 93.69 77 GLU A C 1
ATOM 596 O O . GLU A 1 77 ? -19.518 10.852 22.655 1.00 93.69 77 GLU A O 1
ATOM 601 N N . THR A 1 78 ? -17.776 11.853 21.661 1.00 92.62 78 THR A N 1
ATOM 602 C CA . THR A 1 78 ? -17.751 12.991 22.595 1.00 92.62 78 THR A CA 1
ATOM 603 C C . THR A 1 78 ? -19.063 13.778 22.572 1.00 92.62 78 THR A C 1
ATOM 605 O O . THR A 1 78 ? -19.611 14.098 23.623 1.00 92.62 78 THR A O 1
ATOM 608 N N . ASN A 1 79 ? -19.621 14.043 21.386 1.00 91.75 79 ASN A N 1
ATOM 609 C CA . ASN A 1 79 ? -20.889 14.764 21.262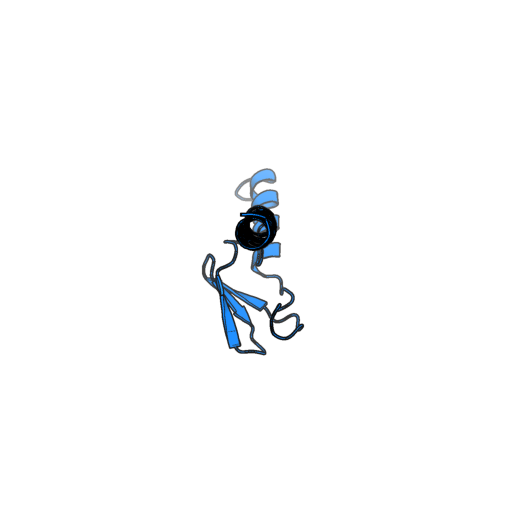 1.00 91.75 79 ASN A CA 1
ATOM 610 C C . ASN A 1 79 ? -22.064 13.991 21.870 1.00 91.75 79 ASN A C 1
ATOM 612 O O . ASN A 1 79 ? -22.928 14.602 22.491 1.00 91.75 79 ASN A O 1
ATOM 616 N N . LYS A 1 80 ? -22.097 12.659 21.723 1.00 91.50 80 LYS A N 1
ATOM 617 C CA . LYS A 1 80 ? -23.112 11.824 22.383 1.00 91.50 80 LYS A CA 1
ATOM 618 C C . LYS A 1 80 ? -23.011 11.908 23.900 1.00 91.50 80 LYS A C 1
ATOM 620 O O . LYS A 1 80 ? -24.033 12.070 24.549 1.00 91.50 80 LYS A O 1
ATOM 625 N N . ILE A 1 81 ? -21.799 11.799 24.448 1.00 89.44 81 ILE A N 1
ATOM 626 C CA . ILE A 1 81 ? -21.564 11.914 25.892 1.00 89.44 81 ILE A CA 1
ATOM 627 C C . ILE A 1 81 ? -22.068 13.276 26.373 1.00 89.44 81 ILE A C 1
ATOM 629 O O . ILE A 1 81 ? -22.903 13.337 27.268 1.00 89.44 81 ILE A O 1
ATOM 633 N N . ASN A 1 82 ? -21.657 14.361 25.718 1.00 87.38 82 ASN A N 1
ATOM 634 C CA . ASN A 1 82 ? -22.098 15.704 26.089 1.00 87.38 82 ASN A CA 1
ATOM 635 C C . ASN A 1 82 ? -23.626 15.857 26.019 1.00 87.38 82 ASN A C 1
ATOM 637 O O . ASN A 1 82 ? -24.219 16.448 26.913 1.00 87.38 82 ASN A O 1
ATOM 641 N N . ALA A 1 83 ? -24.279 15.282 25.008 1.00 83.50 83 ALA A N 1
ATOM 642 C CA . ALA A 1 83 ? -25.734 15.326 24.887 1.00 83.50 83 ALA A CA 1
ATOM 643 C C . ALA A 1 83 ? -26.479 14.554 25.994 1.00 83.50 83 ALA A C 1
ATOM 645 O O . ALA A 1 83 ? -27.643 14.854 26.230 1.00 83.50 83 ALA A O 1
ATOM 646 N N . ILE A 1 84 ? -25.837 13.575 26.645 1.00 84.94 84 ILE A N 1
ATOM 647 C CA . ILE A 1 84 ? -26.404 12.816 27.774 1.00 84.94 84 ILE A CA 1
ATOM 648 C C . ILE A 1 84 ? -26.213 13.563 29.099 1.00 84.94 84 ILE A C 1
ATOM 650 O O . ILE A 1 84 ? -27.079 13.494 29.958 1.00 84.94 84 ILE A O 1
ATOM 654 N N . PHE A 1 85 ? -25.073 14.233 29.290 1.00 76.69 85 PHE A N 1
ATOM 655 C CA . PHE A 1 85 ? -24.738 14.882 30.564 1.00 76.69 85 PHE A CA 1
ATOM 656 C C . PHE A 1 85 ? -25.235 16.332 30.686 1.00 76.69 85 PHE A C 1
ATOM 658 O O . PHE A 1 85 ? -25.289 16.846 31.800 1.00 76.69 85 PHE A O 1
ATOM 665 N N . PHE A 1 86 ? -25.552 16.998 29.570 1.00 73.12 86 PHE A N 1
ATOM 666 C CA . PHE A 1 86 ? -25.942 18.417 29.540 1.00 73.12 86 PHE A CA 1
ATOM 667 C C . PHE A 1 86 ? -27.372 18.681 29.009 1.00 73.12 86 PHE A C 1
ATOM 669 O O . PHE A 1 86 ? -27.713 19.842 28.791 1.00 73.12 86 PHE A O 1
ATOM 676 N N . ASN A 1 87 ? -28.195 17.642 28.809 1.00 55.78 87 ASN A N 1
ATOM 677 C CA . ASN A 1 87 ? -29.667 17.732 28.723 1.00 55.78 87 ASN A CA 1
ATOM 678 C C . ASN A 1 87 ? -30.278 17.113 29.979 1.00 55.78 87 ASN A C 1
ATOM 680 O O . ASN A 1 87 ? -31.377 17.561 30.366 1.00 55.78 87 ASN A O 1
#

Radius of gyration: 19.82 Å; Cα contacts (8 Å, |Δi|>4): 86; chains: 1; bounding box: 45×34×58 Å

Secondary structure (DSSP, 8-state):
--TT-HHHHHHHHHHHHHHHS-EE-TTT-SEEEEEEETTEEEETTT--EEE--SSSSS-HHHHHHHHHHHHHHHHHHHHHHHHHH--

Sequence (87 aa):
GTRYGASLRKMVKKMEITQHSKYTCTFCGKDAMKRTCVGIWSCKRCKRTVAGGAWVYSTTAAASVRSAVRRLREVKETNKINAIFFN

Mean predicted aligned error: 4.9 Å

Foldseek 3Di:
DCPDDDVVVVVVVVLVCQQAAFDQDPPPRDRQWHDPAQQWIAGPVPRDIDGDHRRHRHDPVNVVVVVVVVVVVVVVVVVVVCVVPVD